Protein AF-A0A3S3RY21-F1 (afdb_monomer_lite)

Radius of gyration: 16.21 Å; chains: 1; bounding box: 28×56×24 Å

Secondary structure (DSSP, 8-state):
-----SSTTS---GGGGGB-TTT-PBPPPPHHHHHHHHHHH--S--TTTTTT--

Sequence (54 aa):
MSESDSAEQRSSNFMRQFRDSKTRELKNLTAIQFMDVWKHYDKDDYSDIADILL

Organism: NCBI:txid1965070

Structure (mmCIF, N/CA/C/O backbone):
data_AF-A0A3S3RY21-F1
#
_entry.id   AF-A0A3S3RY21-F1
#
loop_
_atom_site.group_PDB
_atom_site.id
_atom_site.type_symbol
_atom_site.label_atom_id
_atom_site.label_alt_id
_atom_site.label_comp_id
_atom_site.label_asym_id
_atom_site.label_entity_id
_atom_site.label_seq_id
_atom_site.pdbx_PDB_ins_code
_atom_site.Cartn_x
_atom_site.Cartn_y
_atom_site.Cartn_z
_atom_site.occupancy
_atom_site.B_iso_or_equiv
_atom_site.auth_seq_id
_atom_site.auth_comp_id
_atom_site.auth_asym_id
_atom_site.auth_atom_id
_atom_site.pdbx_PDB_model_num
ATOM 1 N N . MET A 1 1 ? 10.210 -35.335 -15.521 1.00 41.34 1 MET A N 1
ATOM 2 C CA . MET A 1 1 ? 10.763 -34.439 -14.490 1.00 41.34 1 MET A CA 1
ATOM 3 C C . MET A 1 1 ? 9.708 -33.383 -14.198 1.00 41.34 1 MET A C 1
ATOM 5 O O . MET A 1 1 ? 9.370 -32.649 -15.117 1.00 41.34 1 MET A O 1
ATOM 9 N N . SER A 1 2 ? 9.099 -33.493 -13.013 1.00 49.75 2 SER A N 1
ATOM 10 C CA . SER A 1 2 ? 8.672 -32.443 -12.062 1.00 49.75 2 SER A CA 1
ATOM 11 C C . SER A 1 2 ? 8.464 -31.017 -12.609 1.00 49.75 2 SER A C 1
ATOM 13 O O . SER A 1 2 ? 9.356 -30.464 -13.239 1.00 49.75 2 SER A O 1
ATOM 15 N N . GLU A 1 3 ? 7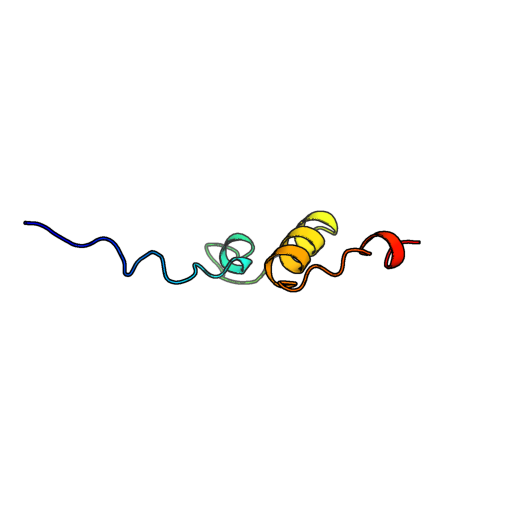.264 -30.436 -12.528 1.00 50.53 3 GLU A N 1
ATOM 16 C CA . GLU A 1 3 ? 6.587 -29.849 -11.344 1.00 50.53 3 GLU A CA 1
ATOM 17 C C . GLU A 1 3 ? 6.789 -28.323 -11.275 1.00 50.53 3 GLU A C 1
ATOM 19 O O . GLU A 1 3 ? 7.880 -27.825 -11.042 1.00 50.53 3 GLU A O 1
ATOM 24 N N . SER A 1 4 ? 5.688 -27.609 -11.542 1.00 52.56 4 SER A N 1
ATOM 25 C CA . SER A 1 4 ? 5.188 -26.477 -10.745 1.00 52.56 4 SER A CA 1
ATOM 26 C C . SER A 1 4 ? 6.192 -25.455 -10.196 1.00 52.56 4 SER A C 1
ATOM 28 O O . SER A 1 4 ? 6.507 -25.532 -9.017 1.00 52.56 4 SER A O 1
ATOM 30 N N . ASP A 1 5 ? 6.592 -24.434 -10.971 1.00 51.31 5 ASP A N 1
ATOM 31 C CA . ASP A 1 5 ? 7.299 -23.298 -10.342 1.00 51.31 5 ASP A CA 1
ATOM 32 C C . ASP A 1 5 ? 7.311 -21.954 -11.097 1.00 51.31 5 ASP A C 1
ATOM 34 O O . ASP A 1 5 ? 8.278 -21.200 -11.039 1.00 51.31 5 ASP A O 1
ATOM 38 N N . SER A 1 6 ? 6.281 -21.584 -11.871 1.00 49.25 6 SER A N 1
ATOM 39 C CA . SER A 1 6 ? 6.364 -20.277 -12.577 1.00 49.25 6 SER A CA 1
ATOM 40 C C . SER A 1 6 ? 5.068 -19.490 -12.725 1.00 49.25 6 SER A C 1
ATOM 42 O O . SER A 1 6 ? 5.050 -18.446 -13.375 1.00 49.25 6 SER A O 1
ATOM 44 N N . ALA A 1 7 ? 3.977 -19.934 -12.099 1.00 44.91 7 ALA A N 1
ATOM 45 C CA . ALA A 1 7 ? 2.760 -19.123 -12.021 1.00 44.91 7 ALA A CA 1
ATOM 46 C C . ALA A 1 7 ? 2.777 -18.139 -10.834 1.00 44.91 7 ALA A C 1
ATOM 48 O O . ALA A 1 7 ? 2.070 -17.133 -10.877 1.00 44.91 7 ALA A O 1
ATOM 49 N N . GLU A 1 8 ? 3.602 -18.385 -9.810 1.00 47.78 8 GLU A N 1
ATOM 50 C CA . GLU A 1 8 ? 3.680 -17.572 -8.582 1.00 47.78 8 GLU A CA 1
ATOM 51 C C . GLU A 1 8 ? 4.526 -16.301 -8.734 1.00 47.78 8 GLU A C 1
ATOM 53 O O . GLU A 1 8 ? 4.388 -15.360 -7.956 1.00 47.78 8 GLU A O 1
ATOM 58 N N . GLN A 1 9 ? 5.321 -16.208 -9.800 1.00 48.56 9 GLN A N 1
ATOM 59 C CA . GLN A 1 9 ? 6.084 -15.008 -10.158 1.00 48.56 9 GLN A CA 1
ATOM 60 C C . GLN A 1 9 ? 5.264 -13.982 -10.957 1.00 48.56 9 GLN A C 1
ATOM 62 O O . GLN A 1 9 ? 5.800 -13.017 -11.501 1.00 48.56 9 GLN A O 1
ATOM 67 N N . ARG A 1 10 ? 3.942 -14.159 -11.034 1.00 51.84 10 ARG A N 1
ATOM 68 C CA . ARG A 1 10 ? 3.026 -13.150 -11.569 1.00 51.84 10 ARG A CA 1
ATOM 69 C C . ARG A 1 10 ? 2.742 -12.120 -10.481 1.00 51.84 10 ARG A C 1
ATOM 71 O O . ARG A 1 10 ? 1.746 -12.218 -9.773 1.00 51.84 10 ARG A O 1
ATOM 78 N N . SER A 1 11 ? 3.668 -11.169 -10.346 1.00 56.28 11 SER A N 1
ATOM 79 C CA . SER A 1 11 ? 3.413 -9.820 -9.821 1.00 56.28 11 SER A CA 1
ATOM 80 C C . SER A 1 11 ? 2.485 -9.778 -8.602 1.00 56.28 11 SER A C 1
ATOM 82 O O . SER A 1 11 ? 1.330 -9.348 -8.684 1.00 56.28 11 SER A O 1
ATOM 84 N N . SER A 1 12 ? 2.994 -10.188 -7.437 1.00 66.94 12 SER A N 1
ATOM 85 C CA . SER A 1 12 ? 2.316 -9.858 -6.187 1.00 66.94 12 SER A CA 1
ATOM 86 C C . SER A 1 12 ? 2.156 -8.333 -6.132 1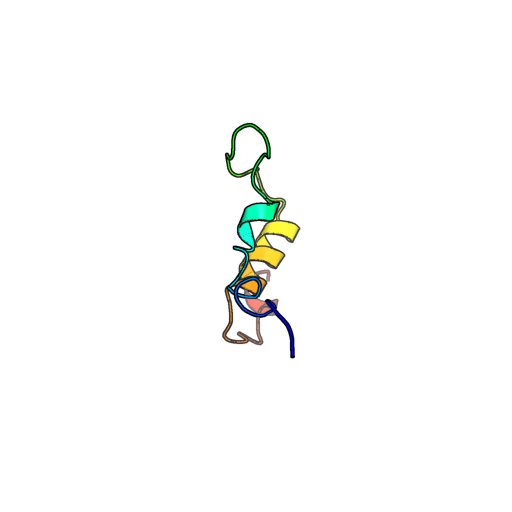.00 66.94 12 SER A C 1
ATOM 88 O O . SER A 1 12 ? 3.117 -7.577 -6.238 1.00 66.94 12 SER A O 1
ATOM 90 N N . ASN A 1 13 ? 0.907 -7.862 -6.084 1.00 80.44 13 ASN A N 1
ATOM 91 C CA . ASN A 1 13 ? 0.612 -6.434 -6.053 1.00 80.44 13 ASN A CA 1
ATOM 92 C C . ASN A 1 13 ? 1.341 -5.813 -4.850 1.00 80.44 13 ASN A C 1
ATOM 94 O O . ASN A 1 13 ? 1.008 -6.136 -3.707 1.00 80.44 13 ASN A O 1
ATOM 98 N N . PHE A 1 14 ? 2.316 -4.932 -5.097 1.00 87.81 14 PHE A N 1
ATOM 99 C CA . PHE A 1 14 ? 3.164 -4.349 -4.053 1.00 87.81 14 PHE A CA 1
ATOM 100 C C . PHE A 1 14 ? 2.361 -3.563 -3.015 1.00 87.81 14 PHE A C 1
ATOM 102 O O . PHE A 1 14 ? 2.742 -3.515 -1.849 1.00 87.81 14 PHE A O 1
ATOM 109 N N . MET A 1 15 ? 1.184 -3.040 -3.383 1.00 88.38 15 MET A N 1
ATOM 110 C CA . MET A 1 15 ? 0.289 -2.363 -2.439 1.00 88.38 15 MET A CA 1
ATOM 111 C C . MET A 1 15 ? -0.365 -3.310 -1.430 1.00 88.38 15 MET A C 1
ATOM 113 O O . MET A 1 15 ? -0.900 -2.865 -0.414 1.00 88.38 15 MET A O 1
ATOM 117 N N . ARG A 1 16 ? -0.350 -4.624 -1.682 1.00 88.81 16 ARG A N 1
ATOM 118 C CA . ARG A 1 16 ? -0.998 -5.620 -0.820 1.00 88.81 16 ARG A CA 1
ATOM 119 C C . ARG A 1 16 ? -0.417 -5.630 0.592 1.00 88.81 16 ARG A C 1
ATOM 121 O O . ARG A 1 16 ? -1.163 -5.892 1.529 1.00 88.81 16 ARG A O 1
ATOM 128 N N . GLN A 1 17 ? 0.867 -5.312 0.746 1.00 90.12 17 GLN A N 1
ATOM 129 C CA . GLN A 1 17 ? 1.527 -5.261 2.055 1.00 90.12 17 GLN A CA 1
ATOM 130 C C . GLN A 1 17 ? 1.026 -4.110 2.944 1.00 90.12 17 GLN A C 1
ATOM 132 O O . GLN A 1 17 ? 1.140 -4.184 4.163 1.00 90.12 17 GLN A O 1
ATOM 137 N N . PHE A 1 18 ? 0.417 -3.077 2.351 1.00 92.50 18 PHE A N 1
ATOM 138 C CA . PHE A 1 18 ? -0.114 -1.919 3.077 1.00 92.50 18 PHE A CA 1
ATOM 139 C C . PHE A 1 18 ? -1.605 -2.045 3.406 1.00 92.50 18 PHE A C 1
ATOM 141 O O . PHE A 1 18 ? -2.202 -1.123 3.963 1.00 92.50 18 PHE A O 1
ATOM 148 N N . ARG A 1 19 ? -2.231 -3.177 3.066 1.00 93.00 19 ARG A N 1
ATOM 149 C CA . ARG A 1 19 ? -3.626 -3.443 3.421 1.00 93.00 19 ARG A CA 1
ATOM 150 C C . ARG A 1 19 ? -3.728 -4.100 4.785 1.00 93.00 19 ARG A C 1
ATOM 152 O O . ARG A 1 19 ? -2.883 -4.906 5.175 1.00 93.00 19 ARG A O 1
ATOM 159 N N . ASP A 1 20 ? -4.790 -3.776 5.509 1.00 92.06 20 ASP A N 1
ATOM 160 C CA . ASP A 1 20 ? -5.137 -4.512 6.713 1.00 92.06 20 ASP A CA 1
ATOM 161 C C . ASP A 1 20 ? -5.512 -5.959 6.379 1.00 92.06 20 ASP A C 1
ATOM 163 O O . ASP A 1 20 ? -6.247 -6.227 5.428 1.00 92.06 20 ASP A O 1
ATOM 167 N N . SER A 1 21 ? -4.997 -6.915 7.149 1.00 87.38 21 SER A N 1
ATOM 168 C CA . SER A 1 21 ? -5.207 -8.338 6.872 1.00 87.38 21 SER A CA 1
ATOM 169 C C . SER A 1 21 ? -6.627 -8.805 7.190 1.00 87.38 21 SER A C 1
ATOM 171 O O . SER A 1 21 ? -7.055 -9.824 6.646 1.00 87.38 21 SER A O 1
ATOM 173 N N . LYS A 1 22 ? -7.359 -8.073 8.038 1.00 90.75 22 LYS A N 1
ATOM 174 C CA . LYS A 1 22 ? -8.721 -8.406 8.463 1.00 90.75 22 LYS A CA 1
ATOM 175 C C . LYS A 1 22 ? -9.758 -7.617 7.671 1.00 90.75 22 LYS A C 1
ATOM 177 O O . LYS A 1 22 ? -10.695 -8.219 7.155 1.00 90.75 22 LYS A O 1
ATOM 182 N N .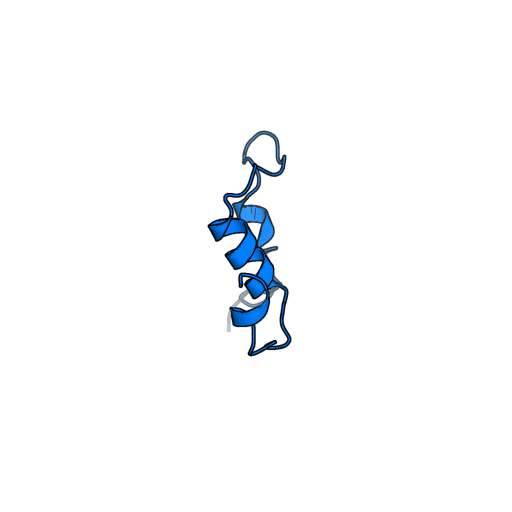 THR A 1 23 ? -9.587 -6.300 7.541 1.00 93.31 23 THR A N 1
ATOM 183 C CA . THR A 1 23 ? -10.568 -5.439 6.845 1.00 93.31 23 THR A CA 1
ATOM 184 C C . THR A 1 23 ? -10.294 -5.306 5.349 1.00 93.31 23 THR A C 1
ATOM 186 O O . THR A 1 23 ? -11.195 -4.983 4.581 1.00 93.31 23 THR A O 1
ATOM 189 N N . ARG A 1 24 ? -9.061 -5.597 4.907 1.00 88.12 24 ARG A N 1
ATOM 190 C CA . ARG A 1 24 ? -8.576 -5.417 3.522 1.00 88.12 24 ARG A CA 1
ATOM 191 C C . ARG A 1 24 ? -8.547 -3.960 3.050 1.00 88.12 24 ARG A C 1
ATOM 193 O O . ARG A 1 24 ? -8.244 -3.708 1.877 1.00 88.12 24 ARG A O 1
ATOM 200 N N . GLU A 1 25 ? -8.792 -3.014 3.949 1.00 94.25 25 GLU A N 1
ATOM 201 C CA . GLU A 1 25 ? -8.677 -1.579 3.703 1.00 94.25 25 GLU A CA 1
ATOM 202 C C . GLU A 1 25 ? -7.210 -1.159 3.599 1.00 94.25 25 GLU A C 1
ATOM 204 O O . GLU A 1 25 ? -6.319 -1.810 4.148 1.00 94.25 25 GLU A O 1
ATOM 209 N N . LEU A 1 26 ? -6.946 -0.082 2.859 1.00 91.19 26 LEU A N 1
ATOM 210 C CA . LEU A 1 26 ? -5.606 0.483 2.748 1.00 91.19 26 LEU A CA 1
ATOM 211 C C . LEU A 1 26 ? -5.290 1.290 4.011 1.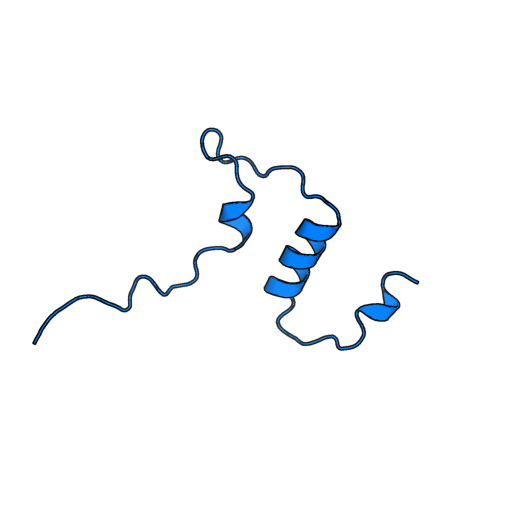00 91.19 26 LEU A C 1
ATOM 213 O O . LEU A 1 26 ? -6.080 2.142 4.412 1.00 91.19 26 LEU A O 1
ATOM 217 N N . LYS A 1 27 ? -4.136 1.031 4.629 1.00 92.81 27 LYS A N 1
ATOM 218 C CA . LYS A 1 27 ? -3.670 1.804 5.783 1.00 92.81 27 LYS A CA 1
ATOM 219 C C . LYS A 1 27 ? -3.110 3.149 5.332 1.00 92.81 27 LYS A C 1
ATOM 221 O O . LYS A 1 27 ? -2.588 3.270 4.225 1.00 92.81 27 LYS A O 1
ATOM 226 N N . ASN A 1 28 ? -3.161 4.135 6.225 1.00 93.69 28 ASN A N 1
ATOM 227 C CA . ASN A 1 28 ? -2.431 5.382 6.027 1.00 93.69 28 ASN A CA 1
ATOM 228 C C . ASN A 1 28 ? -0.938 5.069 5.894 1.00 93.69 28 ASN A C 1
ATOM 230 O O . ASN A 1 28 ? -0.368 4.374 6.737 1.00 93.69 28 ASN A O 1
ATOM 234 N N . LEU A 1 29 ? -0.330 5.574 4.826 1.00 91.94 29 LEU A N 1
ATOM 235 C CA . LEU A 1 29 ? 1.098 5.441 4.581 1.00 91.94 29 LEU A CA 1
ATOM 236 C C . LEU A 1 29 ? 1.831 6.587 5.266 1.00 91.94 29 LEU A C 1
ATOM 238 O O . LEU A 1 29 ? 1.373 7.732 5.247 1.00 91.94 29 LEU A O 1
ATOM 242 N N . THR A 1 30 ? 2.994 6.296 5.837 1.00 94.38 30 THR A N 1
ATOM 243 C CA . THR A 1 30 ? 3.943 7.364 6.161 1.00 94.38 30 THR A CA 1
ATOM 244 C C . THR A 1 30 ? 4.496 7.970 4.869 1.00 94.38 30 THR A C 1
ATOM 246 O O . THR A 1 30 ? 4.460 7.338 3.811 1.00 94.38 30 THR A O 1
ATOM 249 N N . ALA A 1 31 ? 5.061 9.178 4.947 1.00 90.81 31 ALA A N 1
ATOM 250 C CA . ALA A 1 31 ? 5.701 9.815 3.792 1.00 90.81 31 ALA A CA 1
ATOM 251 C C . ALA A 1 31 ? 6.783 8.916 3.157 1.00 90.81 31 ALA A C 1
ATOM 253 O O . ALA A 1 31 ? 6.872 8.819 1.939 1.00 90.81 31 ALA A O 1
ATOM 254 N N . ILE A 1 32 ? 7.545 8.191 3.984 1.00 89.12 32 ILE A N 1
ATOM 255 C CA . ILE A 1 32 ? 8.583 7.252 3.534 1.00 89.12 32 ILE A CA 1
ATOM 256 C C . ILE A 1 32 ? 7.960 6.074 2.772 1.00 89.12 32 ILE A C 1
ATOM 258 O O . ILE A 1 32 ? 8.370 5.776 1.658 1.00 89.12 32 ILE A O 1
ATOM 262 N N . GLN A 1 33 ? 6.919 5.448 3.326 1.00 90.44 33 GLN A N 1
ATOM 263 C CA . GLN A 1 33 ? 6.251 4.313 2.677 1.00 90.44 33 GLN A CA 1
ATOM 264 C C . GLN A 1 33 ? 5.570 4.713 1.367 1.00 90.44 33 GLN A C 1
ATOM 266 O O . GLN A 1 33 ? 5.530 3.931 0.420 1.00 90.44 33 GLN A O 1
ATOM 271 N N . PHE A 1 34 ? 5.038 5.934 1.301 1.00 89.56 34 PHE A N 1
ATOM 272 C CA . PHE A 1 34 ? 4.507 6.482 0.061 1.00 89.56 34 PHE A CA 1
ATOM 273 C C . PHE A 1 34 ? 5.606 6.635 -1.002 1.00 89.56 34 PHE A C 1
ATOM 275 O O . PHE A 1 34 ? 5.379 6.273 -2.153 1.00 89.56 34 PHE A O 1
ATOM 282 N N . MET A 1 35 ? 6.808 7.079 -0.623 1.00 89.12 35 MET A N 1
ATOM 283 C CA . MET A 1 35 ? 7.959 7.135 -1.535 1.00 89.12 35 MET A CA 1
ATOM 284 C C . MET A 1 35 ? 8.401 5.756 -2.020 1.00 89.12 35 MET A C 1
ATOM 286 O O . MET A 1 35 ? 8.727 5.605 -3.195 1.00 89.12 35 MET A O 1
ATOM 290 N N . ASP A 1 36 ? 8.360 4.740 -1.164 1.00 86.88 36 ASP A N 1
ATOM 291 C CA . ASP A 1 36 ? 8.675 3.366 -1.571 1.00 86.88 36 ASP A CA 1
ATOM 292 C C . ASP A 1 36 ? 7.648 2.825 -2.578 1.00 86.88 36 ASP A C 1
ATOM 294 O O . ASP A 1 36 ? 8.010 2.172 -3.558 1.00 86.88 36 ASP A O 1
ATOM 298 N N . VAL A 1 37 ? 6.362 3.132 -2.372 1.00 88.88 37 VAL A N 1
ATOM 299 C CA . VAL A 1 37 ? 5.287 2.818 -3.327 1.00 88.88 37 VAL A CA 1
ATOM 300 C C . VAL A 1 37 ? 5.495 3.553 -4.644 1.00 88.88 37 VAL A C 1
ATOM 302 O O . VAL A 1 37 ? 5.375 2.933 -5.699 1.00 88.88 37 VAL A O 1
ATOM 305 N N . TRP A 1 38 ? 5.807 4.848 -4.587 1.00 85.62 38 TRP A N 1
ATOM 306 C CA . TRP A 1 38 ? 6.064 5.666 -5.767 1.00 85.62 38 TRP A CA 1
ATOM 307 C C . TRP A 1 38 ? 7.191 5.062 -6.605 1.00 85.62 38 TRP A C 1
ATOM 309 O O . TRP A 1 38 ? 6.951 4.672 -7.742 1.00 85.62 38 TRP A O 1
ATOM 319 N N . LYS A 1 39 ? 8.367 4.839 -6.006 1.00 83.31 39 LYS A N 1
ATOM 320 C CA . LYS A 1 39 ? 9.534 4.226 -6.666 1.00 83.31 39 LYS A CA 1
ATOM 321 C C . LYS A 1 39 ? 9.259 2.835 -7.237 1.00 83.31 39 LYS A C 1
ATOM 323 O O . LYS A 1 39 ? 9.864 2.444 -8.223 1.00 83.31 39 LYS A O 1
ATOM 328 N N . HIS A 1 40 ? 8.374 2.056 -6.613 1.00 85.25 40 HIS A N 1
ATOM 329 C CA . HIS A 1 40 ? 8.026 0.729 -7.120 1.00 85.25 40 HIS A CA 1
ATOM 330 C C . HIS A 1 40 ? 7.250 0.787 -8.450 1.00 85.25 40 HIS A C 1
ATOM 332 O O . HIS A 1 40 ? 7.379 -0.118 -9.280 1.00 85.25 40 HIS A O 1
ATOM 338 N N . TYR A 1 41 ? 6.410 1.810 -8.635 1.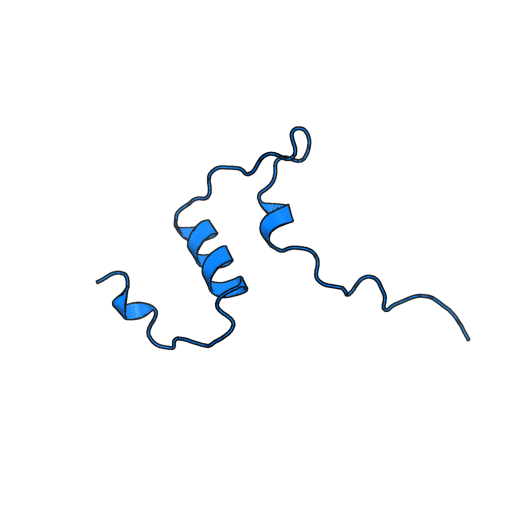00 84.31 41 TYR A N 1
ATOM 339 C CA . TYR A 1 41 ? 5.572 1.961 -9.830 1.00 84.31 41 TYR A CA 1
ATOM 340 C C . TYR A 1 41 ? 6.143 2.928 -10.866 1.00 84.31 41 TYR A C 1
ATOM 342 O O . TYR A 1 41 ? 5.836 2.769 -12.049 1.00 84.31 41 TYR A O 1
ATOM 350 N N . ASP A 1 42 ? 6.971 3.878 -10.438 1.00 80.75 42 ASP A N 1
ATOM 351 C CA . ASP A 1 42 ? 7.740 4.785 -11.284 1.00 80.75 42 ASP A CA 1
ATOM 352 C C . ASP A 1 42 ? 8.904 4.003 -11.916 1.00 80.75 42 ASP A C 1
ATOM 354 O O . ASP A 1 42 ? 10.023 3.968 -11.416 1.00 80.75 42 ASP A O 1
ATOM 358 N N . LYS A 1 43 ? 8.563 3.218 -12.946 1.00 65.75 43 LYS A N 1
ATOM 359 C CA . LYS A 1 43 ? 9.461 2.285 -13.653 1.00 65.75 43 LYS A CA 1
ATOM 360 C C . LYS A 1 43 ? 10.375 2.958 -14.669 1.00 65.75 43 LYS A C 1
ATOM 362 O O . LYS A 1 43 ? 11.266 2.293 -15.194 1.00 65.75 43 LYS A O 1
ATOM 367 N N . ASP A 1 44 ? 10.134 4.229 -14.944 1.00 62.75 44 ASP A N 1
ATOM 368 C CA . ASP A 1 44 ? 11.052 5.055 -15.698 1.00 62.75 44 ASP A CA 1
ATOM 369 C C . ASP A 1 44 ? 11.872 5.809 -14.652 1.00 62.75 44 ASP A C 1
ATOM 371 O O . ASP A 1 44 ? 11.307 6.530 -13.833 1.00 62.75 44 ASP A O 1
ATOM 375 N N . ASP A 1 45 ? 13.187 5.578 -14.624 1.00 57.06 45 ASP A N 1
ATOM 376 C CA . ASP A 1 45 ? 14.113 6.292 -13.745 1.00 57.06 45 ASP A CA 1
ATOM 377 C C . ASP A 1 45 ? 14.047 7.793 -14.076 1.00 57.06 45 ASP A C 1
ATOM 379 O O . ASP A 1 45 ? 14.840 8.308 -14.869 1.00 57.06 45 ASP A O 1
ATOM 383 N N . TYR A 1 46 ? 13.114 8.528 -13.470 1.00 58.06 46 TYR A N 1
ATOM 384 C CA . TYR A 1 46 ? 13.259 9.968 -13.330 1.00 58.06 46 TYR A CA 1
ATOM 385 C C . TYR A 1 46 ? 14.428 10.158 -12.364 1.00 58.06 46 TYR A C 1
ATOM 387 O O . TYR A 1 46 ? 14.262 10.163 -11.143 1.00 58.06 46 TYR A O 1
ATOM 395 N N . SER A 1 47 ? 15.640 10.248 -12.924 1.00 55.09 47 SER A N 1
ATOM 396 C CA . SER A 1 47 ? 16.914 10.367 -12.200 1.00 55.09 47 SER A CA 1
ATOM 397 C C . SER A 1 47 ? 16.978 11.558 -11.243 1.00 55.09 47 SER A C 1
ATOM 399 O O . SER A 1 47 ? 17.916 11.660 -10.458 1.00 55.09 47 SER A O 1
ATOM 401 N N . ASP A 1 48 ? 15.967 12.422 -11.264 1.00 55.91 48 ASP A N 1
ATOM 402 C CA . ASP A 1 48 ? 15.961 13.719 -10.610 1.00 55.91 48 ASP A CA 1
ATOM 403 C C . ASP A 1 48 ? 14.856 13.813 -9.540 1.00 55.91 48 ASP A C 1
ATOM 405 O O . ASP A 1 48 ? 14.263 14.862 -9.310 1.00 55.91 48 ASP A O 1
ATOM 409 N N . ILE A 1 49 ? 14.603 12.726 -8.794 1.00 63.38 49 ILE A N 1
ATOM 410 C CA . ILE A 1 49 ? 13.780 12.757 -7.560 1.00 63.38 49 ILE A CA 1
ATOM 411 C C . ILE A 1 49 ? 14.301 13.737 -6.484 1.00 63.38 49 ILE A C 1
ATOM 413 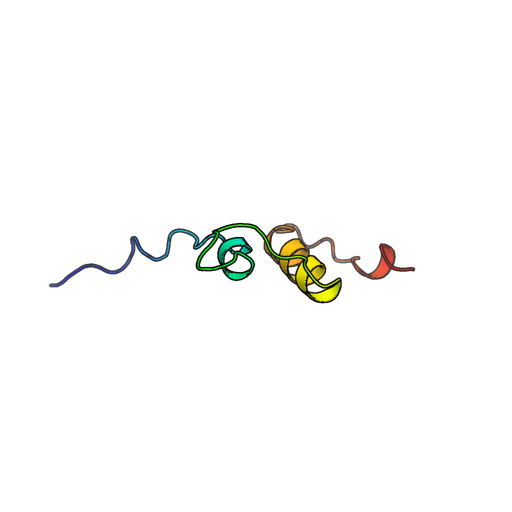O O . ILE A 1 49 ? 13.643 13.933 -5.463 1.00 63.38 49 ILE A O 1
ATOM 417 N N . ALA A 1 50 ? 15.466 14.359 -6.694 1.00 56.59 50 ALA A N 1
ATOM 418 C CA . ALA A 1 50 ? 15.971 15.458 -5.877 1.00 56.59 50 ALA A CA 1
ATOM 419 C C . ALA A 1 50 ? 15.144 16.754 -6.025 1.00 56.59 50 ALA A C 1
ATOM 421 O O . ALA A 1 50 ? 15.091 17.529 -5.072 1.00 56.59 50 ALA A O 1
ATOM 422 N N . ASP A 1 51 ? 14.442 16.953 -7.147 1.00 55.91 51 ASP A N 1
ATOM 423 C CA . ASP A 1 51 ? 13.784 18.231 -7.467 1.00 55.91 51 ASP A CA 1
ATOM 424 C C . ASP A 1 51 ? 12.314 18.323 -7.015 1.00 55.91 51 ASP A C 1
ATOM 426 O O . ASP A 1 51 ? 11.703 19.382 -7.097 1.00 55.91 51 ASP A O 1
ATOM 430 N N . ILE A 1 52 ? 11.712 17.237 -6.513 1.00 59.78 52 ILE A N 1
ATOM 431 C CA . ILE A 1 52 ? 10.309 17.252 -6.039 1.00 59.78 52 ILE A CA 1
ATOM 432 C C . ILE A 1 52 ? 10.204 17.644 -4.548 1.00 59.78 52 ILE A C 1
ATOM 434 O O . ILE A 1 52 ? 9.111 17.916 -4.049 1.00 59.78 52 ILE A O 1
ATOM 438 N N . LEU A 1 53 ? 11.325 17.699 -3.818 1.00 61.19 53 LEU A N 1
ATOM 439 C CA . LEU A 1 53 ? 11.351 17.972 -2.371 1.00 61.19 53 LEU A CA 1
ATOM 440 C C . LEU A 1 53 ? 12.159 19.221 -1.963 1.00 61.19 53 LEU A C 1
ATOM 442 O O . LEU A 1 53 ? 12.319 19.450 -0.761 1.00 61.19 53 LEU A O 1
ATOM 446 N N . LEU A 1 54 ? 12.628 20.029 -2.920 1.00 46.41 54 LEU A N 1
ATOM 447 C CA . LEU A 1 54 ? 13.290 21.326 -2.703 1.00 46.41 54 LEU A CA 1
ATOM 448 C C . LEU A 1 54 ? 12.567 22.436 -3.470 1.00 46.41 54 LEU A C 1
ATOM 450 O O . LEU A 1 54 ? 12.469 23.547 -2.901 1.00 46.41 54 LEU A O 1
#

pLDDT: mean 73.78, std 17.96, range [41.34, 94.38]

Foldseek 3Di:
DDDDDPPVPPCDPPQQVQADPVPRDGHDDDPVRVVVVVVVPCPPCPVPPVPVPD